Protein AF-A0A6M0Q830-F1 (afdb_monomer_lite)

Secondary structure (DSSP, 8-state):
-----HHHHHHHHHHHHHHHHHHHTTTSHHHHHHHHHHHHHHHHHHTTSS-SS----------SSSTTTTT-S--------HHHHHHHHHHTT-GGG--S--S-TTS--SHHHHHHHHHHS-HHHHHHH--HHHHHHHHHHHH---SPP---SHHHHHHHHHHHHHHHHHHHHHHTT-

pLDDT: mean 75.91, std 19.37, range [33.56, 97.5]

Organism: NCBI:txid1808955

Radius of gyration: 23.54 Å; chains: 1; bounding box: 60×35×71 Å

Sequence (178 aa):
MAKITFEQISSYLEKLRDIYISIDEGKFNKDLKELNQAISLLNSIQNGTIDPLGSTETKGKTHKEEIDKNLMISKPTMKLNKFEEAVHLLAQEKYEDLKGTKLNYREITNESDVIQLVEELTDSQVLRHTTTLDLKLLYCILTQDKKEIKAKKKEDLLQTIKQNIRAVRRGEAFTQTI

Foldseek 3Di:
DDDQDLVNVLVVLVVVLVVCVVVPCPVCVVVNVVSVVVSVVSVCVVVVVDDPDDDDDDDDDDPPPVVVPPPPPDDPPPPQPLLLVQLVCLVVVVQVPNPPWQDRCVQVNAQVSLLCVLVVDDPVVCVVRTDPSRLQVSQCRNVVDSDGDPDDDPSVSSVVSVVSSVVVVVVVVVVVVD

Structure (mmCIF, N/CA/C/O backbone):
data_AF-A0A6M0Q830-F1
#
_entry.id   AF-A0A6M0Q830-F1
#
loop_
_atom_site.group_PDB
_atom_site.id
_atom_site.type_symbol
_atom_site.label_atom_id
_atom_site.label_alt_id
_atom_site.label_comp_id
_atom_site.label_asym_id
_atom_site.label_entity_id
_atom_site.label_seq_id
_atom_site.pdbx_PDB_ins_code
_atom_site.Cartn_x
_atom_site.Cartn_y
_atom_site.Cartn_z
_atom_site.occupancy
_atom_site.B_iso_or_equiv
_atom_site.auth_seq_id
_atom_site.auth_comp_id
_atom_site.auth_asym_id
_atom_site.auth_atom_id
_atom_site.pdbx_PDB_model_num
ATOM 1 N N . MET A 1 1 ? 1.736 5.097 -50.884 1.00 42.31 1 MET A N 1
ATOM 2 C CA . MET A 1 1 ? 1.587 4.673 -49.474 1.00 42.31 1 MET A CA 1
ATOM 3 C C . MET A 1 1 ? 2.892 4.992 -48.767 1.00 42.31 1 MET A C 1
ATOM 5 O O . MET A 1 1 ? 3.933 4.614 -49.293 1.00 42.31 1 MET A O 1
ATOM 9 N N . ALA A 1 2 ? 2.867 5.759 -47.676 1.00 48.53 2 ALA A N 1
ATOM 10 C CA . ALA A 1 2 ? 4.087 6.084 -46.940 1.00 48.53 2 ALA A CA 1
ATOM 11 C C . ALA A 1 2 ? 4.688 4.788 -46.374 1.00 48.53 2 ALA A C 1
ATOM 13 O O . ALA A 1 2 ? 3.996 4.045 -45.679 1.00 48.53 2 ALA A O 1
ATOM 14 N N . LYS A 1 3 ? 5.942 4.481 -46.724 1.00 56.91 3 LYS A N 1
ATOM 15 C CA . LYS A 1 3 ? 6.659 3.346 -46.135 1.00 56.91 3 LYS A CA 1
ATOM 16 C C . LYS A 1 3 ? 7.005 3.717 -44.699 1.00 56.91 3 LYS A C 1
ATOM 18 O O . LYS A 1 3 ? 7.822 4.605 -44.485 1.00 56.91 3 LYS A O 1
ATOM 23 N N . ILE A 1 4 ? 6.359 3.049 -43.751 1.00 65.81 4 ILE A N 1
ATOM 24 C CA . ILE A 1 4 ? 6.695 3.155 -42.334 1.00 65.81 4 ILE A CA 1
ATOM 25 C C . ILE A 1 4 ? 8.057 2.481 -42.132 1.00 65.81 4 ILE A C 1
ATOM 27 O O . ILE A 1 4 ? 8.239 1.330 -42.534 1.00 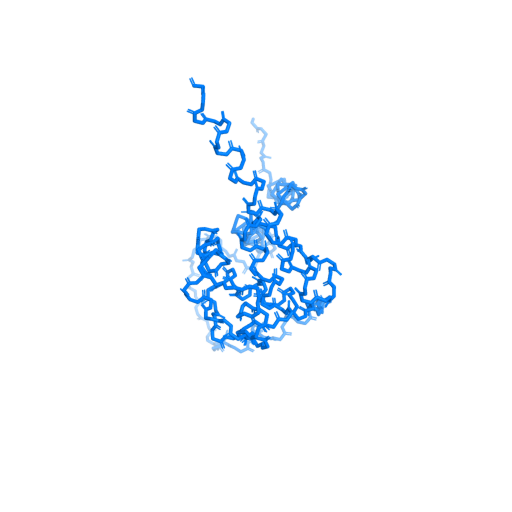65.81 4 ILE A O 1
ATOM 31 N N . THR A 1 5 ? 9.017 3.205 -41.561 1.00 75.62 5 THR A N 1
ATOM 32 C CA . THR A 1 5 ? 10.363 2.689 -41.269 1.00 75.62 5 THR A CA 1
ATOM 33 C C . THR A 1 5 ? 10.454 2.145 -39.841 1.00 75.62 5 THR A C 1
ATOM 35 O O . THR A 1 5 ? 9.664 2.514 -38.972 1.00 75.62 5 THR A O 1
ATOM 38 N N . PHE A 1 6 ? 11.438 1.279 -39.576 1.00 68.25 6 PHE A N 1
ATOM 39 C CA . PHE A 1 6 ? 11.705 0.746 -38.233 1.00 68.25 6 PHE A CA 1
ATOM 40 C C . PHE A 1 6 ? 11.936 1.856 -37.198 1.00 68.25 6 PHE A C 1
ATOM 42 O O . PHE A 1 6 ? 11.344 1.821 -36.125 1.00 68.25 6 PHE A O 1
ATOM 49 N N . GLU A 1 7 ? 12.685 2.898 -37.565 1.00 70.50 7 GLU A N 1
ATOM 50 C CA . GLU A 1 7 ? 12.915 4.075 -36.715 1.00 70.50 7 GLU A CA 1
ATOM 51 C C . GLU A 1 7 ? 11.619 4.800 -36.347 1.00 70.50 7 GLU A C 1
ATOM 53 O O . GLU A 1 7 ? 11.445 5.242 -35.211 1.00 70.50 7 GLU A O 1
ATOM 58 N N . GLN A 1 8 ? 10.682 4.901 -37.294 1.00 73.69 8 GLN A N 1
ATOM 59 C CA . GLN A 1 8 ? 9.386 5.516 -37.032 1.00 73.69 8 GLN A CA 1
ATOM 60 C C . GLN A 1 8 ? 8.582 4.676 -36.036 1.00 73.69 8 GLN A C 1
ATOM 62 O O . GLN A 1 8 ? 8.008 5.238 -35.107 1.00 73.69 8 GLN A O 1
ATOM 67 N N . ILE A 1 9 ? 8.581 3.346 -36.178 1.00 76.19 9 ILE A N 1
ATOM 68 C CA . ILE A 1 9 ? 7.882 2.432 -35.259 1.00 76.19 9 ILE A CA 1
ATOM 69 C C . ILE A 1 9 ? 8.489 2.504 -33.855 1.00 76.19 9 ILE A C 1
ATOM 71 O O . ILE A 1 9 ? 7.745 2.695 -32.894 1.00 76.19 9 ILE A O 1
ATOM 75 N N . SER A 1 10 ? 9.816 2.427 -33.727 1.00 72.12 10 SER A N 1
ATOM 76 C CA . SER A 1 10 ? 10.498 2.544 -32.432 1.00 72.12 10 SER A CA 1
ATOM 77 C C . SER A 1 10 ? 10.189 3.881 -31.755 1.00 72.12 10 SER A C 1
ATOM 79 O O . SER A 1 10 ? 9.800 3.899 -30.589 1.00 72.12 10 SER A O 1
ATOM 81 N N . SER A 1 11 ? 10.230 4.993 -32.501 1.00 74.69 11 SER A N 1
ATOM 82 C CA . SER A 1 11 ? 9.890 6.317 -31.964 1.00 74.69 11 SER A CA 1
ATOM 83 C C . SER A 1 11 ? 8.432 6.417 -31.493 1.00 74.69 11 SER A C 1
ATOM 85 O O . SER A 1 11 ? 8.144 7.070 -30.488 1.00 74.69 11 SER A O 1
ATOM 87 N N . TYR A 1 12 ? 7.488 5.770 -32.186 1.00 81.81 12 TYR A N 1
ATOM 88 C CA . TYR A 1 12 ? 6.090 5.729 -31.747 1.00 81.81 12 TYR A CA 1
ATOM 89 C C . TYR A 1 12 ? 5.901 4.903 -30.472 1.00 81.81 12 TYR A C 1
ATOM 91 O O . TYR A 1 12 ? 5.159 5.327 -29.585 1.00 81.81 12 TYR A O 1
ATOM 99 N N . LEU A 1 13 ? 6.576 3.758 -30.358 1.00 81.19 13 LEU A N 1
ATOM 100 C CA . LEU A 1 13 ? 6.506 2.910 -29.166 1.00 81.19 13 LEU A CA 1
ATOM 101 C C . LEU A 1 13 ? 7.145 3.586 -27.948 1.00 81.19 13 LEU A C 1
ATOM 103 O O . LEU A 1 13 ? 6.599 3.498 -26.851 1.00 81.19 13 LEU A O 1
ATOM 107 N N . GLU A 1 14 ? 8.242 4.321 -28.133 1.00 78.38 14 GLU A N 1
ATOM 108 C CA . GLU A 1 14 ? 8.845 5.133 -27.070 1.00 78.38 14 GLU A CA 1
ATOM 109 C C . GLU A 1 14 ? 7.889 6.223 -26.580 1.00 78.38 14 GLU A C 1
ATOM 111 O O . GLU A 1 14 ? 7.669 6.350 -25.378 1.00 78.38 14 GLU A O 1
ATOM 116 N N . LYS A 1 15 ? 7.223 6.939 -27.495 1.00 79.56 15 LYS A N 1
ATOM 117 C CA . LYS A 1 15 ? 6.202 7.932 -27.121 1.00 79.56 15 LYS A CA 1
ATOM 118 C C . LYS A 1 15 ? 5.034 7.304 -26.367 1.00 79.56 15 LYS A C 1
ATOM 120 O O . LYS A 1 15 ? 4.550 7.886 -25.401 1.00 79.56 15 LYS A O 1
ATOM 125 N N . LEU A 1 16 ? 4.575 6.125 -26.789 1.00 79.56 16 LEU A N 1
ATOM 126 C CA . LEU A 1 16 ? 3.495 5.412 -26.107 1.00 79.56 16 LEU A CA 1
ATOM 127 C C . LEU A 1 16 ? 3.909 4.981 -24.694 1.00 79.56 16 LEU A C 1
ATOM 129 O O . LEU A 1 16 ? 3.147 5.170 -23.747 1.00 79.56 16 LEU A O 1
ATOM 133 N N . ARG A 1 17 ? 5.135 4.469 -24.542 1.00 80.38 17 ARG A N 1
ATOM 134 C CA . ARG A 1 17 ? 5.726 4.137 -23.241 1.00 80.38 17 ARG A CA 1
ATOM 135 C C . ARG A 1 17 ? 5.769 5.363 -22.332 1.00 80.38 17 ARG A C 1
ATOM 137 O O . ARG A 1 17 ? 5.346 5.282 -21.184 1.00 80.38 17 ARG A O 1
ATOM 144 N N . ASP A 1 18 ? 6.232 6.495 -22.846 1.00 73.50 18 ASP A N 1
ATOM 145 C CA . ASP A 1 18 ? 6.357 7.724 -22.065 1.00 73.50 18 ASP A CA 1
ATOM 146 C C . ASP A 1 18 ? 4.980 8.263 -21.635 1.00 73.50 18 ASP A C 1
ATOM 148 O O . ASP A 1 18 ? 4.832 8.747 -20.513 1.00 73.50 18 ASP A O 1
ATOM 152 N N . ILE A 1 19 ? 3.942 8.103 -22.466 1.00 77.44 19 ILE A N 1
ATOM 153 C CA . ILE A 1 19 ? 2.550 8.407 -22.095 1.00 77.44 19 ILE A CA 1
ATOM 154 C C . ILE A 1 19 ? 2.073 7.482 -20.968 1.00 77.44 19 ILE A C 1
ATOM 156 O O . ILE A 1 19 ? 1.485 7.958 -20.000 1.00 77.44 19 ILE A O 1
ATOM 160 N N . TYR A 1 20 ? 2.341 6.178 -21.052 1.00 72.19 20 TYR A N 1
ATOM 161 C CA . TYR A 1 20 ? 1.937 5.215 -20.020 1.00 72.19 20 TYR A CA 1
ATOM 162 C C . TYR A 1 20 ? 2.629 5.478 -18.680 1.00 72.19 20 TYR A C 1
ATOM 164 O O . TYR A 1 20 ? 1.971 5.447 -17.641 1.00 72.19 20 TYR A O 1
ATOM 172 N N . ILE A 1 21 ? 3.918 5.827 -18.710 1.00 71.75 21 ILE A N 1
ATOM 173 C CA . ILE A 1 21 ? 4.667 6.278 -17.529 1.00 71.75 21 ILE A CA 1
ATOM 174 C C . ILE A 1 21 ? 4.060 7.571 -16.966 1.00 71.75 21 ILE A C 1
ATOM 176 O O . ILE A 1 21 ? 3.877 7.689 -15.757 1.00 71.75 21 ILE A O 1
ATOM 180 N N . SER A 1 22 ? 3.715 8.527 -17.836 1.00 65.50 22 SER A N 1
ATOM 181 C CA . SER A 1 22 ? 3.180 9.838 -17.435 1.00 65.50 22 SER A CA 1
ATOM 182 C C . SER A 1 22 ? 1.780 9.768 -16.824 1.00 65.50 22 SER A C 1
ATOM 184 O O . SER A 1 22 ? 1.413 10.647 -16.047 1.00 65.50 22 SER A O 1
ATOM 186 N N . ILE A 1 23 ? 0.986 8.758 -17.193 1.00 74.06 23 ILE A N 1
ATOM 187 C CA . ILE A 1 23 ? -0.356 8.549 -16.645 1.00 74.06 23 ILE A CA 1
ATOM 188 C C . ILE A 1 23 ? -0.262 7.819 -15.304 1.00 74.06 23 ILE A C 1
ATOM 190 O O . ILE A 1 23 ? -0.688 8.368 -14.291 1.00 74.06 23 ILE A O 1
ATOM 194 N N . ASP A 1 24 ? 0.262 6.591 -15.302 1.00 65.75 24 ASP A N 1
ATOM 195 C CA . ASP A 1 24 ? 0.457 5.778 -14.098 1.00 65.75 24 ASP A CA 1
ATOM 196 C C . ASP A 1 24 ? 1.304 4.539 -14.435 1.00 65.75 24 ASP A C 1
ATOM 198 O O . ASP A 1 24 ? 0.796 3.491 -14.851 1.00 65.75 24 ASP A O 1
ATOM 202 N N . GLU A 1 25 ? 2.613 4.649 -14.215 1.00 67.88 25 GLU A N 1
ATOM 203 C CA . GLU A 1 25 ? 3.575 3.560 -14.415 1.00 67.88 25 GLU A CA 1
ATOM 204 C C . GLU A 1 25 ? 3.186 2.271 -13.662 1.00 67.88 25 GLU A C 1
ATOM 206 O O . GLU A 1 25 ? 3.432 1.158 -14.129 1.00 67.88 25 GLU A O 1
ATOM 211 N N . GLY A 1 26 ? 2.523 2.402 -12.509 1.00 61.28 26 GLY A N 1
ATOM 212 C CA . GLY A 1 26 ? 2.120 1.283 -11.670 1.00 61.28 26 GLY A CA 1
ATOM 213 C C . GLY A 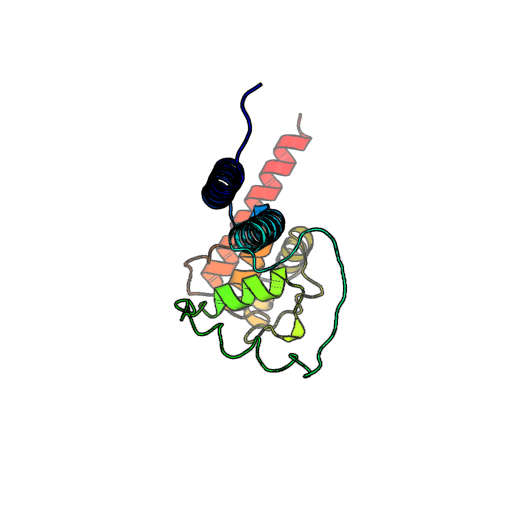1 26 ? 0.935 0.498 -12.225 1.00 61.28 26 GLY A C 1
ATOM 214 O O . GLY A 1 26 ? 0.894 -0.720 -12.031 1.00 61.28 26 GLY A O 1
ATOM 215 N N . LYS A 1 27 ? 0.000 1.175 -12.898 1.00 69.00 27 LYS A N 1
ATOM 216 C CA . LYS A 1 27 ? -1.171 0.569 -13.547 1.00 69.00 27 LYS A CA 1
ATOM 217 C C . LYS A 1 27 ? -0.803 -0.130 -14.854 1.00 69.00 27 LYS A C 1
ATOM 219 O O . LYS A 1 27 ? -1.331 -1.199 -15.144 1.00 69.00 27 LYS A O 1
ATOM 224 N N . PHE A 1 28 ? 0.135 0.443 -15.606 1.00 76.81 28 PHE A N 1
ATOM 225 C CA . PHE A 1 28 ? 0.550 -0.057 -16.919 1.00 76.81 28 PHE A CA 1
ATOM 226 C C . PHE A 1 28 ? 1.857 -0.860 -16.885 1.00 76.81 28 PHE A C 1
ATOM 228 O O . PHE A 1 28 ? 2.442 -1.114 -17.928 1.00 76.81 28 PHE A O 1
ATOM 235 N N . ASN A 1 29 ? 2.334 -1.295 -15.714 1.00 70.50 29 ASN A N 1
ATOM 236 C CA . ASN A 1 29 ? 3.635 -1.966 -15.567 1.00 70.50 29 ASN A CA 1
ATOM 237 C C . ASN A 1 29 ? 3.789 -3.205 -16.477 1.00 70.50 29 ASN A C 1
ATOM 239 O O . ASN A 1 29 ? 4.853 -3.442 -17.051 1.00 70.50 29 ASN A O 1
ATOM 243 N N . LYS A 1 30 ? 2.711 -3.981 -16.661 1.00 76.00 30 LYS A N 1
ATOM 244 C CA . LYS A 1 30 ? 2.710 -5.117 -17.593 1.00 76.00 30 LYS A CA 1
ATOM 245 C C . LYS A 1 30 ? 2.896 -4.647 -19.041 1.00 76.00 30 LYS A C 1
ATOM 247 O O . LYS A 1 30 ? 3.816 -5.114 -19.710 1.00 76.00 30 LYS A O 1
ATOM 252 N N . ASP A 1 31 ? 2.106 -3.668 -19.469 1.00 73.56 31 ASP A N 1
ATOM 253 C CA . ASP A 1 31 ? 2.159 -3.108 -20.823 1.00 73.56 31 ASP A CA 1
ATOM 254 C C . ASP A 1 31 ? 3.497 -2.407 -21.094 1.00 73.56 31 ASP A C 1
ATOM 256 O O . ASP A 1 31 ? 4.056 -2.521 -22.179 1.00 73.56 31 ASP A O 1
ATOM 260 N N . LEU A 1 32 ? 4.075 -1.742 -20.090 1.00 78.19 32 LEU A N 1
ATOM 261 C CA . LEU A 1 32 ? 5.397 -1.119 -20.149 1.00 78.19 32 LEU A CA 1
ATOM 262 C C . LEU A 1 32 ? 6.517 -2.151 -20.287 1.00 78.19 32 LEU A C 1
ATOM 264 O O . LEU A 1 32 ? 7.487 -1.921 -21.011 1.00 78.19 32 LEU A O 1
ATOM 268 N N . LYS A 1 33 ? 6.403 -3.301 -19.616 1.00 77.88 33 LYS A N 1
ATOM 269 C CA . LYS A 1 33 ? 7.361 -4.403 -19.758 1.00 77.88 33 LYS A CA 1
ATOM 270 C C . LYS A 1 33 ? 7.312 -4.996 -21.165 1.00 77.88 33 LYS A C 1
ATOM 272 O O . LYS A 1 33 ? 8.367 -5.215 -21.757 1.00 77.88 33 LYS A O 1
ATOM 277 N N . GLU A 1 34 ? 6.115 -5.205 -21.702 1.00 80.25 34 GLU A N 1
ATOM 278 C CA . GLU A 1 34 ? 5.909 -5.692 -23.070 1.00 80.25 34 GLU A CA 1
ATOM 279 C C . GLU A 1 34 ? 6.385 -4.662 -24.114 1.00 80.25 34 GLU A C 1
ATOM 281 O O . GLU A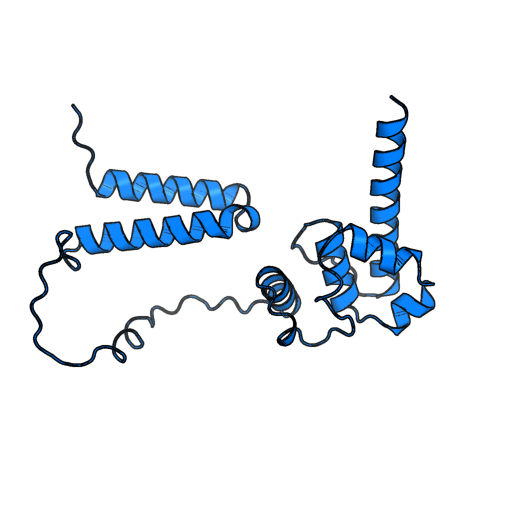 1 34 ? 7.113 -5.020 -25.040 1.00 80.25 34 GLU A O 1
ATOM 286 N N . LEU A 1 35 ? 6.105 -3.369 -23.912 1.00 80.19 35 LEU A N 1
ATOM 287 C CA . LEU A 1 35 ? 6.614 -2.262 -24.735 1.00 80.19 35 LEU A CA 1
ATOM 288 C C . LEU A 1 35 ? 8.143 -2.210 -24.757 1.00 80.19 35 LEU A C 1
ATOM 290 O O . LEU A 1 35 ? 8.745 -2.098 -25.822 1.00 80.19 35 LEU A O 1
ATOM 294 N N . ASN A 1 36 ? 8.790 -2.334 -23.597 1.00 78.31 36 ASN A N 1
ATOM 295 C CA . ASN A 1 36 ? 10.250 -2.336 -23.512 1.00 78.31 36 ASN A CA 1
ATOM 296 C C . ASN A 1 36 ? 10.871 -3.557 -24.208 1.00 78.31 36 ASN A C 1
ATOM 298 O O . ASN A 1 36 ? 11.921 -3.433 -24.841 1.00 78.31 36 ASN A O 1
ATOM 302 N N . GLN A 1 37 ? 10.224 -4.724 -24.134 1.00 77.94 37 GLN A N 1
ATOM 303 C CA . GLN A 1 37 ? 10.642 -5.914 -24.881 1.00 77.94 37 GLN A CA 1
ATOM 304 C C . GLN A 1 37 ? 10.490 -5.712 -26.392 1.00 77.94 37 GLN A C 1
ATOM 306 O O . GLN A 1 37 ? 11.421 -6.017 -27.136 1.00 77.94 37 GLN A O 1
ATOM 311 N N . ALA A 1 38 ? 9.366 -5.149 -26.842 1.00 75.12 38 ALA A N 1
ATOM 312 C CA . ALA A 1 38 ? 9.117 -4.863 -28.251 1.00 75.12 38 ALA A CA 1
ATOM 313 C C . ALA A 1 38 ? 10.128 -3.854 -28.822 1.00 75.12 38 ALA A C 1
ATOM 315 O O . ALA A 1 38 ? 10.703 -4.105 -29.880 1.00 75.12 38 ALA A O 1
ATOM 316 N N . ILE A 1 39 ? 10.407 -2.763 -28.098 1.00 77.38 39 ILE A N 1
ATOM 317 C CA . ILE A 1 39 ? 11.415 -1.758 -28.476 1.00 77.38 39 ILE A CA 1
ATOM 318 C C . ILE A 1 39 ? 12.809 -2.395 -28.543 1.00 77.38 39 ILE A C 1
ATOM 320 O O . ILE A 1 39 ? 13.540 -2.183 -29.509 1.00 77.38 39 ILE A O 1
ATOM 324 N N . SER A 1 40 ? 13.174 -3.221 -27.555 1.00 74.19 40 SER A N 1
ATOM 325 C CA . SER A 1 40 ? 14.462 -3.923 -27.559 1.00 74.19 40 SER A CA 1
ATOM 326 C C . SER A 1 40 ? 14.601 -4.858 -28.759 1.00 74.19 40 SER A C 1
ATOM 328 O O . SER A 1 40 ? 15.648 -4.872 -29.396 1.00 74.19 40 SER A O 1
ATOM 330 N N . LEU A 1 41 ? 13.558 -5.627 -29.077 1.00 75.88 41 LEU A N 1
ATOM 331 C CA . LEU A 1 41 ? 13.567 -6.579 -30.185 1.00 75.88 41 LEU A CA 1
ATOM 332 C C . LEU A 1 41 ? 13.653 -5.861 -31.541 1.00 75.88 41 LEU A C 1
ATOM 334 O O . LEU A 1 41 ? 14.456 -6.244 -32.387 1.00 75.88 41 LEU A O 1
ATOM 338 N N . LEU A 1 42 ? 12.892 -4.776 -31.716 1.00 74.44 42 LEU A N 1
ATOM 339 C CA . LEU A 1 42 ? 12.950 -3.910 -32.898 1.00 74.44 42 LEU A CA 1
ATOM 340 C C . LEU A 1 42 ? 14.342 -3.307 -33.101 1.00 74.44 42 LEU A C 1
ATOM 342 O O . LEU A 1 42 ? 14.876 -3.363 -34.208 1.00 74.44 42 LEU A O 1
ATOM 346 N N . ASN A 1 43 ? 14.960 -2.802 -32.034 1.00 69.06 43 ASN A N 1
ATOM 347 C CA . ASN A 1 43 ? 16.302 -2.229 -32.098 1.00 69.06 43 ASN A CA 1
ATOM 348 C C . ASN A 1 43 ? 17.367 -3.299 -32.396 1.00 69.06 43 ASN A C 1
ATOM 350 O O . ASN A 1 43 ? 18.308 -3.041 -33.142 1.00 69.06 43 ASN A O 1
ATOM 354 N N . SER A 1 44 ? 17.218 -4.518 -31.873 1.00 68.19 44 SER A N 1
ATOM 355 C CA . SER A 1 44 ? 18.122 -5.634 -32.180 1.00 68.19 44 SER A CA 1
ATOM 356 C C . SER A 1 44 ? 18.003 -6.128 -33.629 1.00 68.19 44 SER A C 1
ATOM 358 O O . SER A 1 44 ? 19.022 -6.482 -34.229 1.00 68.19 44 SER A O 1
ATOM 360 N N . ILE A 1 45 ? 16.794 -6.107 -34.203 1.00 69.19 45 ILE A N 1
ATOM 361 C CA . ILE A 1 45 ? 16.546 -6.390 -35.627 1.00 69.19 45 ILE A CA 1
ATOM 362 C C . ILE A 1 45 ? 17.139 -5.275 -36.501 1.00 69.19 45 ILE A C 1
ATOM 364 O O . ILE A 1 45 ? 17.842 -5.560 -37.467 1.00 69.19 45 ILE A O 1
ATOM 368 N N . GLN A 1 46 ? 16.927 -4.006 -36.137 1.00 67.62 46 GLN A N 1
ATOM 369 C CA . GLN A 1 46 ? 17.484 -2.856 -36.858 1.00 67.62 46 GLN A CA 1
ATOM 370 C C . GLN A 1 46 ? 19.021 -2.847 -36.843 1.00 67.62 46 GLN A C 1
ATOM 372 O O . GLN A 1 46 ? 19.644 -2.511 -37.848 1.00 67.62 46 GLN A O 1
ATOM 377 N N . ASN A 1 47 ? 19.631 -3.269 -35.733 1.00 63.66 47 ASN A N 1
ATOM 378 C CA . ASN A 1 47 ? 21.084 -3.362 -35.579 1.00 63.66 47 ASN A CA 1
ATOM 379 C C . ASN A 1 47 ? 21.683 -4.668 -36.145 1.00 63.66 47 ASN A C 1
ATOM 381 O O . ASN A 1 47 ? 22.872 -4.917 -35.959 1.00 63.66 47 ASN A O 1
ATOM 385 N N . GLY A 1 48 ? 20.884 -5.513 -36.813 1.00 56.06 48 GLY A N 1
ATOM 386 C CA . GLY A 1 48 ? 21.356 -6.725 -37.497 1.00 56.06 48 GLY A CA 1
ATOM 387 C C . GLY A 1 48 ? 21.838 -7.849 -36.573 1.00 56.06 48 GLY A C 1
ATOM 388 O O . GLY A 1 48 ? 22.573 -8.729 -37.008 1.00 56.06 48 GLY A O 1
ATOM 389 N N . THR A 1 49 ? 21.451 -7.824 -35.294 1.00 52.19 49 THR A N 1
ATOM 390 C CA . THR A 1 49 ? 21.857 -8.836 -34.292 1.00 52.19 49 THR A CA 1
ATOM 391 C C . THR A 1 49 ? 20.896 -10.018 -34.188 1.00 52.19 49 THR A C 1
ATOM 393 O O . THR A 1 49 ? 21.220 -11.020 -33.555 1.00 52.19 49 THR A O 1
ATOM 396 N N . ILE A 1 50 ? 19.723 -9.919 -34.814 1.00 50.72 50 ILE A N 1
ATOM 397 C CA . ILE A 1 50 ? 18.728 -10.989 -34.880 1.00 50.72 50 ILE A CA 1
ATOM 398 C C . ILE A 1 50 ? 18.161 -10.993 -36.298 1.00 50.72 50 ILE A C 1
ATOM 400 O O . ILE A 1 50 ? 17.602 -9.989 -36.739 1.00 50.72 50 ILE A O 1
ATOM 404 N N . ASP A 1 51 ? 18.310 -12.115 -36.999 1.00 46.19 51 ASP A N 1
ATOM 405 C CA . ASP A 1 51 ? 17.660 -12.338 -38.289 1.00 46.19 51 ASP A CA 1
ATOM 406 C C . ASP A 1 51 ? 16.181 -12.697 -38.034 1.00 46.19 51 ASP A C 1
ATOM 408 O O . ASP A 1 51 ? 15.902 -13.594 -37.231 1.00 46.19 51 ASP A O 1
ATOM 412 N N . PRO A 1 52 ? 15.201 -12.010 -38.649 1.00 43.88 52 PRO A N 1
ATOM 413 C CA . PRO A 1 52 ? 13.788 -12.169 -38.302 1.00 43.88 52 PRO A CA 1
ATOM 414 C C . PRO A 1 52 ? 13.155 -13.466 -38.838 1.00 43.88 52 PRO A C 1
ATOM 416 O O . PRO A 1 52 ? 12.003 -13.759 -38.519 1.00 43.88 52 PRO A O 1
ATOM 419 N N . LEU A 1 53 ? 13.886 -14.262 -39.625 1.00 43.22 53 LEU A N 1
ATOM 420 C CA . LEU A 1 53 ? 13.480 -15.596 -40.067 1.00 43.22 53 LEU A CA 1
ATOM 421 C C . LEU A 1 53 ? 14.452 -16.627 -39.484 1.00 43.22 53 LEU A C 1
ATOM 423 O O . LEU A 1 53 ? 15.618 -16.663 -39.855 1.00 43.22 53 LEU A O 1
ATOM 427 N N . GLY A 1 54 ? 13.969 -17.462 -38.563 1.00 41.84 54 GLY A N 1
ATOM 428 C CA . GLY A 1 54 ? 14.780 -18.428 -37.825 1.00 41.84 54 GLY A CA 1
ATOM 429 C C . GLY A 1 54 ? 15.450 -19.501 -38.688 1.00 41.84 54 GLY A C 1
ATOM 430 O O . GLY A 1 54 ? 14.941 -20.612 -38.803 1.00 41.84 54 GLY A O 1
ATOM 431 N N . SER A 1 55 ? 16.639 -19.210 -39.206 1.00 35.88 55 SER A N 1
ATOM 432 C CA . SER A 1 55 ? 17.600 -20.212 -39.664 1.00 35.88 55 SER A CA 1
ATOM 433 C C . SER A 1 55 ? 18.643 -20.450 -38.576 1.00 35.88 55 SER A C 1
ATOM 435 O O . SER A 1 55 ? 19.569 -19.672 -38.363 1.00 35.88 55 SER A O 1
ATOM 437 N N . THR A 1 56 ? 18.453 -21.555 -37.863 1.00 46.66 56 THR A N 1
ATOM 438 C CA . THR A 1 56 ? 19.459 -22.199 -37.026 1.00 46.66 56 THR A CA 1
ATOM 439 C C . THR A 1 56 ? 20.664 -22.603 -37.871 1.00 46.66 56 THR A C 1
ATOM 441 O O . THR A 1 56 ? 20.546 -23.541 -38.651 1.00 46.66 56 THR A O 1
ATOM 444 N N . GLU A 1 57 ? 21.830 -22.003 -37.643 1.00 35.38 57 GLU A N 1
ATOM 445 C CA . GLU A 1 57 ? 23.102 -22.702 -37.839 1.00 35.38 57 GLU A CA 1
ATOM 446 C C . GLU A 1 57 ? 24.032 -22.455 -36.650 1.00 35.38 57 GLU A C 1
ATOM 448 O O . GLU A 1 57 ? 24.585 -21.385 -36.405 1.00 35.38 57 GLU A O 1
ATOM 453 N N . THR A 1 58 ? 24.139 -23.517 -35.867 1.00 40.69 58 THR A N 1
ATOM 454 C CA . THR A 1 58 ? 25.029 -23.739 -34.744 1.00 40.69 58 THR A CA 1
ATOM 455 C C . THR A 1 58 ? 26.490 -23.752 -35.189 1.00 40.69 58 THR A C 1
ATOM 457 O O . THR A 1 58 ? 26.905 -24.608 -35.966 1.00 40.69 58 THR A O 1
ATOM 460 N N . LYS A 1 59 ? 27.330 -22.933 -34.547 1.00 34.84 59 LYS A N 1
ATOM 461 C CA . LYS A 1 59 ? 28.667 -23.388 -34.137 1.00 34.84 59 LYS A CA 1
ATOM 462 C C . LYS A 1 59 ? 28.857 -23.103 -32.658 1.00 34.84 59 LYS A C 1
ATOM 464 O O . LYS A 1 59 ? 28.742 -21.977 -32.192 1.00 34.84 59 LYS A O 1
ATOM 469 N N . GLY A 1 60 ? 29.027 -24.198 -31.926 1.00 37.53 60 GLY A N 1
ATOM 470 C CA . GLY A 1 60 ? 28.860 -24.263 -30.489 1.00 37.53 60 GLY A CA 1
ATOM 471 C C . GLY A 1 60 ? 29.885 -23.456 -29.710 1.00 37.53 60 GLY A C 1
ATOM 472 O O . GLY A 1 60 ? 31.086 -23.548 -29.946 1.00 37.53 60 GLY A O 1
ATOM 473 N N . LYS A 1 61 ? 29.368 -22.751 -28.713 1.00 37.44 61 LYS A N 1
ATOM 474 C CA . LYS A 1 61 ? 29.773 -22.814 -27.309 1.00 37.44 61 LYS A CA 1
ATOM 475 C C . LYS A 1 61 ? 28.571 -22.320 -26.505 1.00 37.44 61 LYS A C 1
ATOM 477 O O . LYS A 1 61 ? 27.839 -21.435 -26.927 1.00 37.44 61 LYS A O 1
ATOM 482 N N . THR A 1 62 ? 28.282 -22.993 -25.407 1.00 42.12 62 THR A N 1
ATOM 483 C CA . THR A 1 62 ? 27.159 -22.738 -24.502 1.00 42.12 62 THR A CA 1
ATOM 484 C C . THR A 1 62 ? 27.200 -21.307 -23.945 1.00 42.12 62 THR A C 1
ATOM 486 O O . THR A 1 62 ? 27.836 -21.066 -22.928 1.00 42.12 62 THR A O 1
ATOM 489 N N . HIS A 1 63 ? 26.495 -20.352 -24.564 1.00 42.34 63 HIS A N 1
ATOM 490 C CA . HIS A 1 63 ? 26.349 -18.977 -24.050 1.00 42.34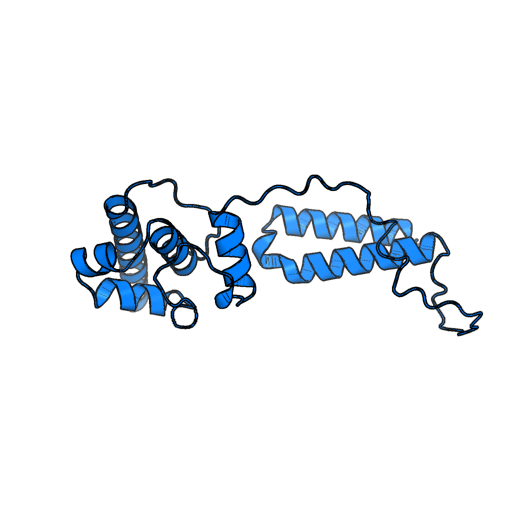 63 HIS A CA 1
ATOM 491 C C . HIS A 1 63 ? 25.215 -18.874 -23.017 1.00 42.34 63 HIS A C 1
ATOM 493 O O . HIS A 1 63 ? 24.295 -18.073 -23.149 1.00 42.34 63 HIS A O 1
ATOM 499 N N . LYS A 1 64 ? 25.289 -19.692 -21.960 1.00 39.78 64 LYS A N 1
ATOM 500 C CA . LYS A 1 64 ? 24.532 -19.456 -20.718 1.00 39.78 64 LYS A CA 1
ATOM 501 C C . LYS A 1 64 ? 25.320 -18.588 -19.720 1.00 39.78 64 LYS A C 1
ATOM 503 O O . LYS A 1 64 ? 24.798 -18.287 -18.661 1.00 39.78 64 LYS A O 1
ATOM 508 N N . GLU A 1 65 ? 26.541 -18.167 -20.076 1.00 39.50 65 GLU A N 1
ATOM 509 C CA . GLU A 1 65 ? 27.461 -17.421 -19.195 1.00 39.50 65 GLU A CA 1
ATOM 510 C C . GLU A 1 65 ? 27.940 -16.061 -19.746 1.00 39.50 65 GLU A C 1
ATOM 512 O O . GLU A 1 65 ? 28.597 -15.314 -19.026 1.00 39.50 65 GLU A O 1
ATOM 517 N N . GLU A 1 66 ? 27.613 -15.676 -20.987 1.00 36.34 66 GLU A N 1
ATOM 518 C CA . GLU A 1 66 ? 28.065 -14.379 -21.545 1.00 36.34 66 GLU A CA 1
ATOM 519 C C . GLU A 1 66 ? 27.005 -13.274 -21.567 1.00 36.34 66 GLU A C 1
ATOM 521 O O . GLU A 1 66 ? 27.346 -12.103 -21.735 1.00 36.34 66 GLU A O 1
ATOM 526 N N . ILE A 1 67 ? 25.737 -13.602 -21.305 1.00 42.00 67 ILE A N 1
ATOM 527 C CA . ILE A 1 67 ? 24.694 -12.580 -21.118 1.00 42.00 67 ILE A CA 1
ATOM 528 C C . ILE A 1 67 ? 24.922 -11.817 -19.795 1.00 42.00 67 ILE A C 1
ATOM 530 O O . ILE A 1 67 ? 24.550 -10.651 -19.679 1.00 42.00 67 ILE A O 1
ATOM 534 N N . ASP A 1 68 ? 25.647 -12.413 -18.841 1.00 40.75 68 ASP A N 1
ATOM 535 C CA . ASP A 1 68 ? 25.910 -11.815 -17.528 1.00 40.75 68 ASP A CA 1
ATOM 536 C C . ASP A 1 68 ? 27.035 -10.765 -17.512 1.00 40.75 68 ASP A C 1
ATOM 538 O O . ASP A 1 68 ? 27.169 -10.040 -16.527 1.00 40.75 68 ASP A O 1
ATOM 542 N N . LYS A 1 69 ? 27.835 -10.615 -18.582 1.00 40.62 69 LYS A N 1
ATOM 543 C CA . LYS A 1 69 ? 28.971 -9.664 -18.579 1.00 40.62 69 LYS A CA 1
ATOM 544 C C . LYS A 1 69 ? 28.751 -8.363 -19.350 1.00 40.62 69 LYS A C 1
ATOM 546 O O . LYS A 1 69 ? 29.379 -7.369 -18.999 1.00 40.62 69 LYS A O 1
ATOM 551 N N . ASN A 1 70 ? 27.829 -8.307 -20.315 1.00 33.56 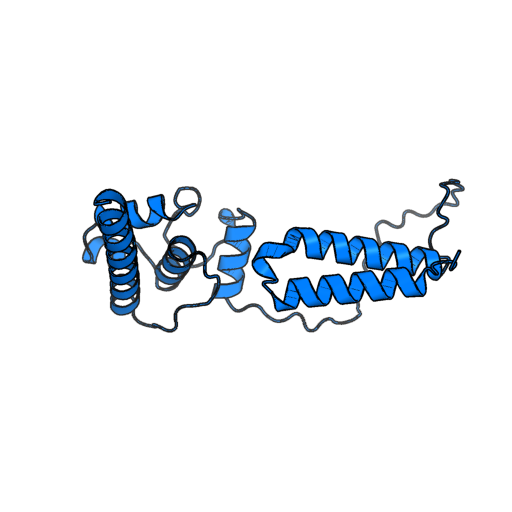70 ASN A N 1
ATOM 552 C CA . ASN A 1 70 ? 27.559 -7.073 -21.078 1.00 33.56 70 ASN A CA 1
ATOM 553 C C . ASN A 1 70 ? 26.388 -6.226 -20.542 1.00 33.56 70 ASN A C 1
ATOM 555 O O . ASN A 1 70 ? 26.056 -5.194 -21.118 1.00 33.56 70 ASN A O 1
ATOM 559 N N . LEU A 1 71 ? 25.805 -6.609 -19.401 1.00 35.34 71 LEU A N 1
ATOM 560 C CA . LEU A 1 71 ? 24.796 -5.831 -18.669 1.00 35.34 71 LEU A CA 1
ATOM 561 C C . LEU A 1 71 ? 25.385 -4.905 -17.587 1.00 35.34 71 LEU A C 1
ATOM 563 O O . LEU A 1 71 ? 24.633 -4.319 -16.811 1.00 35.34 71 LEU A O 1
ATOM 567 N N . MET A 1 72 ? 26.705 -4.683 -17.559 1.00 37.44 72 MET A N 1
ATOM 568 C CA . MET A 1 72 ? 27.303 -3.573 -16.800 1.00 37.44 72 MET A CA 1
ATOM 569 C C . MET A 1 72 ? 27.241 -2.254 -17.588 1.00 37.44 72 MET A C 1
ATOM 571 O O . MET A 1 72 ? 28.229 -1.541 -17.722 1.00 37.44 72 MET A O 1
ATOM 575 N N . ILE A 1 73 ? 26.049 -1.877 -18.058 1.00 39.34 73 ILE A N 1
ATOM 576 C CA . ILE A 1 73 ? 25.678 -0.463 -18.008 1.00 39.34 73 ILE A CA 1
ATOM 577 C C . ILE A 1 73 ? 24.991 -0.325 -16.665 1.00 39.34 73 ILE A C 1
ATOM 579 O O . ILE A 1 73 ? 23.842 -0.729 -16.487 1.00 39.34 73 ILE A O 1
ATOM 583 N N . SER A 1 74 ? 25.753 0.177 -15.701 1.00 34.75 74 SER A N 1
ATOM 584 C CA . SER A 1 74 ? 25.282 0.627 -14.403 1.00 34.75 74 SER A CA 1
ATOM 585 C C . SER A 1 74 ? 24.081 1.558 -14.585 1.00 34.75 74 SER A C 1
ATOM 587 O O . SER A 1 74 ? 24.227 2.777 -14.665 1.00 34.75 74 SER A O 1
ATOM 589 N N . LYS A 1 75 ? 22.873 0.980 -14.622 1.00 40.16 75 LYS A N 1
ATOM 590 C CA . LYS A 1 75 ? 21.683 1.659 -14.121 1.00 40.16 75 LYS A CA 1
ATOM 591 C C . LYS A 1 75 ? 22.066 2.140 -12.721 1.00 40.16 75 LYS A C 1
ATOM 593 O O . LYS A 1 75 ? 22.659 1.347 -11.980 1.00 40.16 75 LYS A O 1
ATOM 598 N N . PRO A 1 76 ? 21.754 3.377 -12.308 1.00 34.88 76 PRO A N 1
ATOM 599 C CA . PRO A 1 76 ? 21.662 3.620 -10.884 1.00 34.88 76 PRO A CA 1
ATOM 600 C C . PRO A 1 76 ? 20.639 2.597 -10.387 1.00 34.88 76 PRO A C 1
ATOM 602 O O . PRO A 1 76 ? 19.458 2.685 -10.717 1.00 34.88 76 PRO A O 1
ATOM 605 N N . THR A 1 77 ? 21.093 1.551 -9.694 1.00 43.19 77 THR A N 1
ATOM 606 C CA . THR A 1 77 ? 20.216 0.725 -8.872 1.00 43.19 77 THR A CA 1
ATOM 607 C C . THR A 1 77 ? 19.663 1.699 -7.858 1.00 43.19 77 THR A C 1
ATOM 609 O O . THR A 1 77 ? 20.329 2.017 -6.870 1.00 43.19 77 THR A O 1
ATOM 612 N N . MET A 1 78 ? 18.515 2.286 -8.185 1.00 51.25 78 MET A N 1
ATOM 613 C CA . MET A 1 78 ? 17.768 3.124 -7.279 1.00 51.25 78 MET A CA 1
ATOM 614 C C . MET A 1 78 ? 17.515 2.211 -6.090 1.00 51.25 78 MET A C 1
ATOM 616 O O . MET A 1 78 ? 16.820 1.204 -6.216 1.00 51.25 78 MET A O 1
ATOM 620 N N . LYS A 1 79 ? 18.240 2.450 -4.993 1.00 54.47 79 LYS A N 1
ATOM 621 C CA . LYS A 1 79 ? 18.046 1.694 -3.764 1.00 54.47 79 LYS A CA 1
ATOM 622 C C . LYS A 1 79 ? 16.632 2.024 -3.329 1.00 54.47 79 LYS A C 1
ATOM 624 O O . LYS A 1 79 ? 16.409 3.113 -2.800 1.00 54.47 79 LYS A O 1
ATOM 629 N N . LEU A 1 80 ? 15.705 1.122 -3.634 1.00 65.62 80 LEU A N 1
ATOM 630 C CA . LEU A 1 80 ? 14.347 1.206 -3.137 1.00 65.62 80 LEU A CA 1
ATOM 631 C C . LEU A 1 80 ? 14.446 1.294 -1.622 1.00 65.62 80 LEU A C 1
ATOM 633 O O . LEU A 1 80 ? 15.266 0.623 -0.986 1.00 65.62 80 LEU A O 1
ATOM 637 N N . ASN A 1 81 ? 13.672 2.196 -1.042 1.00 81.81 81 ASN A N 1
ATOM 638 C CA . ASN A 1 81 ? 13.606 2.231 0.403 1.00 81.81 81 ASN A CA 1
ATOM 639 C C . ASN A 1 81 ? 12.844 0.988 0.901 1.00 81.81 81 ASN A C 1
ATOM 641 O O . ASN A 1 81 ? 12.114 0.332 0.159 1.00 81.81 81 ASN A O 1
ATOM 645 N N . LYS A 1 82 ? 12.983 0.671 2.189 1.00 86.50 82 LYS A N 1
ATOM 646 C CA . LYS A 1 82 ? 12.381 -0.533 2.782 1.00 86.50 82 LYS A CA 1
ATOM 647 C C . LYS A 1 82 ? 10.862 -0.641 2.557 1.00 86.50 82 LYS A C 1
ATOM 649 O O . LYS A 1 82 ? 10.327 -1.744 2.495 1.00 86.50 82 LYS A O 1
ATOM 654 N N . PHE A 1 83 ? 10.159 0.488 2.493 1.00 87.75 83 PHE A N 1
ATOM 655 C CA . PHE A 1 83 ? 8.723 0.502 2.242 1.00 87.75 83 PHE A CA 1
ATOM 656 C C . PHE A 1 83 ? 8.416 0.202 0.768 1.00 87.75 83 PHE A C 1
ATOM 658 O O . PHE A 1 83 ? 7.588 -0.660 0.491 1.00 87.75 83 PHE A O 1
ATOM 665 N N . GLU A 1 84 ? 9.119 0.842 -0.165 1.00 82.50 84 GLU A N 1
ATOM 666 C CA . GLU A 1 84 ? 8.979 0.598 -1.606 1.00 82.50 84 GLU A CA 1
ATOM 667 C C . GLU A 1 84 ? 9.298 -0.858 -1.968 1.00 82.50 84 GLU A C 1
ATOM 669 O O . GLU A 1 84 ? 8.573 -1.474 -2.749 1.00 82.50 84 GLU A O 1
ATOM 674 N N . GLU A 1 85 ? 10.331 -1.437 -1.350 1.00 83.06 85 GLU A N 1
ATOM 675 C CA . GLU A 1 85 ? 10.647 -2.863 -1.470 1.00 83.06 85 GLU A CA 1
ATOM 676 C C . GLU A 1 85 ? 9.463 -3.733 -1.028 1.00 83.06 85 GLU A C 1
ATOM 678 O O . GLU A 1 85 ? 9.069 -4.653 -1.742 1.00 83.06 85 GLU A O 1
ATOM 683 N N . ALA A 1 86 ? 8.852 -3.423 0.118 1.00 86.06 86 ALA A N 1
ATOM 684 C CA . ALA A 1 86 ? 7.721 -4.182 0.640 1.00 86.06 86 ALA A CA 1
ATOM 685 C C . ALA A 1 86 ? 6.466 -4.060 -0.244 1.00 86.06 86 ALA A C 1
ATOM 687 O O . ALA A 1 86 ? 5.814 -5.064 -0.522 1.00 86.06 86 ALA A O 1
ATOM 688 N N . VAL A 1 87 ? 6.153 -2.863 -0.749 1.00 84.81 87 VAL A N 1
ATOM 689 C CA . VAL A 1 87 ? 5.048 -2.655 -1.703 1.00 84.81 87 VAL A CA 1
ATOM 690 C C . VAL A 1 87 ? 5.285 -3.441 -2.994 1.00 84.81 87 VAL A C 1
ATOM 692 O O . VAL A 1 87 ? 4.367 -4.063 -3.527 1.00 84.81 87 VAL A O 1
ATOM 695 N N . HIS A 1 88 ? 6.523 -3.461 -3.487 1.00 78.12 88 HIS A N 1
ATOM 696 C CA . HIS A 1 88 ? 6.883 -4.234 -4.669 1.00 78.12 88 HIS A CA 1
ATOM 697 C C . HIS A 1 88 ? 6.748 -5.748 -4.436 1.00 78.12 88 HIS A C 1
ATOM 699 O O . HIS A 1 88 ? 6.242 -6.455 -5.305 1.00 78.12 88 HIS A O 1
ATOM 705 N N . LEU A 1 89 ? 7.140 -6.253 -3.262 1.00 81.75 89 LEU A N 1
ATOM 706 C CA . LEU A 1 89 ? 6.955 -7.661 -2.894 1.00 81.75 89 LEU A CA 1
ATOM 707 C C . LEU A 1 89 ? 5.474 -8.049 -2.784 1.00 81.75 89 LEU A C 1
ATOM 709 O O . LEU A 1 89 ? 5.110 -9.122 -3.262 1.00 81.75 89 LEU A O 1
ATOM 713 N N . LEU A 1 90 ? 4.619 -7.170 -2.241 1.00 80.75 90 LEU A N 1
ATOM 714 C CA . LEU A 1 90 ? 3.163 -7.376 -2.222 1.00 80.75 90 LEU A CA 1
ATOM 715 C C . LEU A 1 90 ? 2.590 -7.494 -3.634 1.00 80.75 90 LEU A C 1
ATOM 717 O O . LEU A 1 90 ? 1.835 -8.418 -3.913 1.00 80.75 90 LEU A O 1
ATOM 721 N N . ALA A 1 91 ? 2.993 -6.602 -4.540 1.00 78.94 91 ALA A N 1
ATOM 722 C CA . ALA A 1 91 ? 2.528 -6.618 -5.926 1.00 78.94 91 ALA A CA 1
ATOM 723 C C . ALA A 1 91 ? 2.992 -7.859 -6.715 1.00 78.94 91 ALA A C 1
ATOM 725 O O . ALA A 1 91 ? 2.381 -8.208 -7.720 1.00 78.94 91 ALA A O 1
ATOM 726 N N . GLN A 1 92 ? 4.083 -8.502 -6.287 1.00 78.19 92 GLN A N 1
ATOM 727 C CA . GLN A 1 92 ? 4.587 -9.751 -6.867 1.00 78.19 92 GLN A CA 1
ATOM 728 C C . GLN A 1 92 ? 4.074 -11.007 -6.150 1.00 78.19 92 GLN A C 1
ATOM 730 O O . GLN A 1 92 ? 4.532 -12.098 -6.482 1.00 78.19 92 GLN A O 1
ATOM 735 N N . GLU A 1 93 ? 3.202 -10.859 -5.149 1.00 79.12 93 GLU A N 1
ATOM 736 C CA . GLU A 1 93 ? 2.711 -11.955 -4.300 1.00 79.12 93 GLU A CA 1
ATOM 737 C C . GLU A 1 93 ? 3.842 -12.732 -3.585 1.00 79.12 93 GLU A C 1
ATOM 739 O O . GLU A 1 93 ? 3.694 -13.879 -3.162 1.00 79.12 93 GLU A O 1
ATOM 744 N N . LYS A 1 94 ? 5.004 -12.091 -3.395 1.00 81.25 94 LYS A N 1
ATOM 745 C CA . LYS A 1 94 ? 6.182 -12.664 -2.723 1.00 81.25 94 LYS A CA 1
ATOM 746 C C . LYS A 1 94 ? 6.155 -12.381 -1.226 1.00 81.25 94 LYS A C 1
ATOM 748 O O . LYS A 1 94 ? 7.024 -11.710 -0.673 1.00 81.25 94 LYS A O 1
ATOM 753 N N . TYR A 1 95 ? 5.130 -12.894 -0.556 1.00 86.94 95 TYR A N 1
ATOM 754 C CA . TYR A 1 95 ? 4.879 -12.597 0.857 1.00 86.94 95 TYR A CA 1
ATOM 755 C C . TYR A 1 95 ? 5.956 -13.135 1.810 1.00 86.94 95 TYR A C 1
ATOM 757 O O . TYR A 1 95 ? 6.173 -12.553 2.868 1.00 86.94 95 TYR A O 1
ATOM 765 N N . GLU A 1 96 ? 6.641 -14.223 1.444 1.00 84.50 96 GLU A N 1
ATOM 766 C CA . GLU A 1 96 ? 7.699 -14.835 2.270 1.00 84.50 96 GLU A CA 1
ATOM 767 C C . GLU A 1 96 ? 8.934 -13.935 2.405 1.00 84.50 96 GLU A C 1
ATOM 769 O O . GLU A 1 96 ? 9.657 -14.009 3.398 1.00 84.50 96 GLU A O 1
ATOM 774 N N . ASP A 1 97 ? 9.141 -13.043 1.435 1.00 82.56 97 ASP A N 1
ATOM 775 C CA . ASP A 1 97 ? 10.278 -12.127 1.399 1.00 82.56 97 ASP A CA 1
ATOM 776 C C . ASP A 1 97 ? 10.015 -10.823 2.179 1.00 82.56 97 ASP A C 1
ATOM 778 O O . ASP A 1 97 ? 10.926 -10.005 2.350 1.00 82.56 97 ASP A O 1
ATOM 782 N N . LEU A 1 98 ? 8.789 -10.605 2.680 1.00 86.62 98 LEU A N 1
ATOM 783 C CA . LEU A 1 98 ? 8.434 -9.411 3.451 1.00 86.62 98 LEU A CA 1
ATOM 784 C C . LEU A 1 98 ? 9.106 -9.429 4.828 1.00 86.62 98 LEU A C 1
ATOM 786 O O . LEU A 1 98 ? 8.804 -10.247 5.695 1.00 86.62 98 LEU A O 1
ATOM 790 N N . LYS A 1 99 ? 10.008 -8.470 5.060 1.00 88.81 99 LYS A N 1
ATOM 791 C CA . LYS A 1 99 ? 10.746 -8.334 6.324 1.00 88.81 99 LYS A CA 1
ATOM 792 C C . LYS A 1 99 ? 10.285 -7.128 7.137 1.00 88.81 99 LYS A C 1
ATOM 794 O O . LYS A 1 99 ? 10.219 -6.001 6.649 1.00 88.81 99 LYS A O 1
ATOM 799 N N . GLY A 1 100 ? 10.112 -7.326 8.445 1.00 88.31 100 GLY A N 1
ATOM 800 C CA . GLY A 1 100 ? 9.734 -6.257 9.383 1.00 88.31 100 GLY A CA 1
ATOM 801 C C . GLY A 1 100 ? 8.228 -6.006 9.481 1.00 88.31 100 GLY A C 1
ATOM 802 O O . GLY A 1 100 ? 7.811 -4.962 9.989 1.00 88.31 100 GLY A O 1
ATOM 803 N N . THR A 1 101 ? 7.437 -6.959 9.008 1.00 92.62 101 THR A N 1
ATOM 804 C CA . THR A 1 101 ? 5.989 -7.061 9.170 1.00 92.62 101 THR A CA 1
ATOM 805 C C . THR A 1 101 ? 5.663 -8.115 10.230 1.00 92.62 101 THR A C 1
ATOM 807 O O . THR A 1 101 ? 6.469 -9.005 10.506 1.00 92.62 101 THR A O 1
ATOM 810 N N . LYS A 1 102 ? 4.506 -7.989 10.877 1.00 94.75 102 LYS A N 1
ATOM 811 C CA . LYS A 1 102 ? 3.940 -9.003 11.784 1.00 94.75 102 LYS A CA 1
ATOM 812 C C . LYS A 1 102 ? 2.696 -9.671 11.205 1.00 94.75 102 LYS A C 1
ATOM 814 O O . LYS A 1 102 ? 2.315 -10.735 11.684 1.00 94.75 102 LYS A O 1
ATOM 819 N N . LEU A 1 103 ? 2.052 -9.031 10.231 1.00 93.25 103 LEU A N 1
ATOM 820 C CA . LEU A 1 103 ? 0.835 -9.537 9.606 1.00 93.25 103 LEU A CA 1
ATOM 821 C C . LEU A 1 103 ? 1.142 -10.565 8.515 1.00 93.25 103 LEU A C 1
ATOM 823 O O . LEU A 1 103 ? 2.182 -10.497 7.855 1.00 93.25 103 LEU A O 1
ATOM 827 N N . ASN A 1 104 ? 0.197 -11.483 8.304 1.00 92.56 104 ASN A N 1
ATOM 828 C CA . ASN A 1 104 ? 0.227 -12.425 7.194 1.00 92.56 104 ASN A CA 1
ATOM 829 C C . ASN A 1 104 ? -0.475 -11.826 5.964 1.00 92.56 104 ASN A C 1
ATOM 831 O O . ASN A 1 104 ? -1.692 -11.897 5.834 1.00 92.56 104 ASN A O 1
ATOM 835 N N . TYR A 1 105 ? 0.294 -11.263 5.033 1.00 91.19 105 TYR A N 1
ATOM 836 C CA . TYR A 1 105 ? -0.255 -10.637 3.821 1.00 91.19 105 TYR A CA 1
ATOM 837 C C . TYR A 1 105 ? -0.784 -11.624 2.773 1.00 91.19 105 TYR A C 1
ATOM 839 O O . TYR A 1 105 ? -1.362 -11.194 1.783 1.00 91.19 105 TYR A O 1
ATOM 847 N N . ARG A 1 106 ? -0.652 -12.939 2.996 1.00 89.56 106 ARG A N 1
ATOM 848 C CA . ARG A 1 106 ? -1.387 -13.937 2.199 1.00 89.56 106 ARG A CA 1
ATOM 849 C C . ARG A 1 106 ? -2.891 -13.887 2.455 1.00 89.56 106 ARG A C 1
ATOM 851 O O . ARG A 1 106 ? -3.661 -14.283 1.593 1.00 89.56 106 ARG A O 1
ATOM 858 N N . GLU A 1 107 ? -3.284 -13.435 3.644 1.00 90.38 107 GLU A N 1
ATOM 859 C CA . GLU A 1 107 ? -4.679 -13.363 4.095 1.00 90.38 107 GLU A CA 1
ATOM 860 C C . GLU A 1 107 ? -5.263 -11.950 3.951 1.00 90.38 107 GLU A C 1
ATOM 862 O O . GLU A 1 107 ? -6.454 -11.760 4.156 1.00 90.38 107 GLU A O 1
ATOM 867 N N . ILE A 1 108 ? -4.431 -10.957 3.615 1.00 91.81 108 ILE A N 1
ATOM 868 C CA . ILE A 1 108 ? -4.821 -9.549 3.501 1.00 91.81 108 ILE A CA 1
ATOM 869 C C . ILE A 1 108 ? -4.401 -9.057 2.120 1.00 91.81 108 ILE A C 1
ATOM 871 O O . ILE A 1 108 ? -3.291 -8.558 1.924 1.00 91.81 108 ILE A O 1
ATOM 875 N N . THR A 1 109 ? -5.289 -9.250 1.155 1.00 84.75 109 THR A N 1
ATOM 876 C CA . THR A 1 109 ? -5.017 -9.057 -0.276 1.00 84.75 109 THR A CA 1
ATOM 877 C C . THR A 1 109 ? -5.755 -7.865 -0.865 1.00 84.75 109 THR A C 1
ATOM 879 O O . THR A 1 109 ? -5.305 -7.286 -1.852 1.00 84.75 109 THR A O 1
ATOM 882 N N . ASN A 1 110 ? -6.882 -7.488 -0.266 1.00 87.56 110 ASN A N 1
ATOM 883 C CA . ASN A 1 110 ? -7.783 -6.483 -0.809 1.00 87.56 110 ASN A CA 1
ATOM 884 C C . ASN A 1 110 ? -8.298 -5.522 0.275 1.00 87.56 110 ASN A C 1
ATOM 886 O O . ASN A 1 110 ? -8.038 -5.683 1.468 1.00 87.56 110 ASN A O 1
ATOM 890 N N . GLU A 1 111 ? -9.030 -4.500 -0.164 1.00 91.06 111 GLU A N 1
ATOM 891 C CA . GLU A 1 111 ? -9.604 -3.462 0.695 1.00 91.06 111 GLU A CA 1
ATOM 892 C C . GLU A 1 111 ? -10.518 -4.029 1.794 1.00 91.06 111 GLU A C 1
ATOM 894 O O . GLU A 1 111 ? -10.426 -3.616 2.952 1.00 91.06 111 GLU A O 1
ATOM 899 N N . SER A 1 112 ? -11.364 -5.004 1.449 1.00 91.75 112 SER A N 1
ATOM 900 C CA . SER A 1 112 ? -12.319 -5.618 2.376 1.00 91.75 112 SER A CA 1
ATOM 901 C C . SER A 1 112 ? -11.608 -6.335 3.521 1.00 91.75 112 SER A C 1
ATOM 903 O O . SER A 1 112 ? -12.021 -6.188 4.670 1.00 91.75 112 SER A O 1
ATOM 905 N N . ASP A 1 113 ? -10.514 -7.046 3.232 1.00 93.44 113 ASP A N 1
ATOM 906 C CA . ASP A 1 113 ? -9.716 -7.740 4.251 1.00 93.44 113 ASP A CA 1
ATOM 907 C C . ASP A 1 113 ? -9.141 -6.739 5.271 1.00 93.44 113 ASP A C 1
ATOM 909 O O . ASP A 1 113 ? -9.143 -6.977 6.481 1.00 93.44 113 ASP A O 1
ATOM 913 N N . VAL A 1 114 ? -8.675 -5.576 4.793 1.00 94.94 114 VAL A N 1
ATOM 914 C CA . VAL A 1 114 ? -8.144 -4.508 5.657 1.00 94.94 114 VAL A CA 1
ATOM 915 C C . VAL A 1 114 ? -9.245 -3.904 6.525 1.00 94.94 114 VAL A C 1
ATOM 917 O O . VAL A 1 114 ? -9.029 -3.685 7.720 1.00 94.94 114 VAL A O 1
ATOM 920 N N . ILE A 1 115 ? -10.414 -3.624 5.940 1.00 94.75 115 ILE A N 1
ATOM 921 C CA . ILE A 1 115 ? -11.567 -3.088 6.672 1.00 94.75 115 ILE A CA 1
ATOM 922 C C . ILE A 1 115 ? -11.973 -4.059 7.780 1.00 94.75 115 ILE A C 1
ATOM 924 O O . ILE A 1 115 ? -12.070 -3.650 8.937 1.00 94.75 115 ILE A O 1
ATOM 928 N N . GLN A 1 116 ? -12.123 -5.341 7.444 1.00 94.81 116 GLN A N 1
ATOM 929 C CA . GLN A 1 116 ? -12.495 -6.386 8.391 1.00 94.81 116 GLN A CA 1
ATOM 930 C C . GLN A 1 116 ? -11.501 -6.468 9.557 1.00 94.81 116 GLN A C 1
ATOM 932 O O . GLN A 1 116 ? -11.904 -6.370 10.714 1.00 94.81 116 GLN A O 1
ATOM 937 N N . LEU A 1 117 ? -10.196 -6.534 9.268 1.00 95.31 117 LEU A N 1
ATOM 938 C CA . LEU A 1 117 ? -9.142 -6.575 10.288 1.00 95.31 117 LEU A CA 1
ATOM 939 C C . LEU A 1 117 ? -9.239 -5.402 11.285 1.00 95.31 117 LEU A C 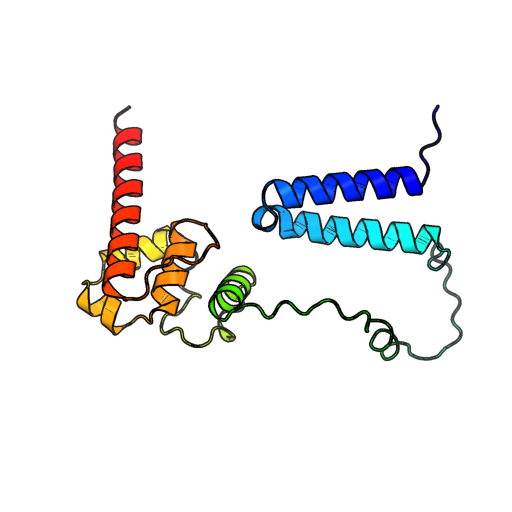1
ATOM 941 O O . LEU A 1 117 ? -9.042 -5.576 12.489 1.00 95.31 117 LEU A O 1
ATOM 945 N N . VAL A 1 118 ? -9.489 -4.188 10.785 1.00 95.06 118 VAL A N 1
ATOM 946 C CA . VAL A 1 118 ? -9.494 -2.958 11.596 1.00 95.06 118 VAL A CA 1
ATOM 947 C C . VAL A 1 118 ? -10.809 -2.761 12.357 1.00 95.06 118 VAL A C 1
ATOM 949 O O . VAL A 1 118 ? -10.806 -2.099 13.399 1.00 95.06 118 VAL A O 1
ATOM 952 N N . GLU A 1 119 ? -11.921 -3.298 11.856 1.00 93.81 119 GLU A N 1
ATOM 953 C CA . GLU A 1 119 ? -13.236 -3.224 12.502 1.00 93.81 119 GLU A CA 1
ATOM 954 C C . GLU A 1 119 ? -13.437 -4.327 13.555 1.00 93.81 119 GLU A C 1
ATOM 956 O O . GLU A 1 119 ? -14.041 -4.063 14.595 1.00 93.81 119 GLU A O 1
ATOM 961 N N . GLU A 1 120 ? -12.893 -5.530 13.341 1.00 94.50 120 GLU A N 1
ATOM 962 C CA . GLU A 1 120 ? -13.007 -6.656 14.283 1.00 94.50 120 GLU A CA 1
ATOM 963 C C . GLU A 1 120 ? -12.110 -6.511 15.521 1.00 94.50 120 GLU A C 1
ATOM 965 O O . GLU A 1 120 ? -12.402 -7.065 16.585 1.00 94.50 120 GLU A O 1
ATOM 970 N N . LEU A 1 121 ? -11.009 -5.767 15.402 1.00 93.88 121 LEU A N 1
ATOM 971 C CA . LEU A 1 121 ? -10.028 -5.599 16.468 1.00 93.88 121 LEU A CA 1
ATOM 972 C C . LEU A 1 121 ? -10.129 -4.224 17.136 1.00 93.88 121 LEU A C 1
ATOM 974 O O . LEU A 1 121 ? -10.338 -3.187 16.509 1.00 93.88 121 LEU A O 1
ATOM 978 N N . THR A 1 122 ? -9.878 -4.193 18.445 1.00 95.75 122 THR A N 1
ATOM 979 C CA . THR A 1 122 ? -9.710 -2.928 19.178 1.00 95.75 122 THR A CA 1
ATOM 980 C C . THR A 1 122 ? -8.413 -2.219 18.777 1.00 95.75 122 THR A C 1
ATOM 982 O O . THR A 1 122 ? -7.432 -2.863 18.393 1.00 95.75 122 THR A O 1
ATOM 985 N N . ASP A 1 123 ? -8.349 -0.892 18.951 1.00 94.75 123 ASP A N 1
ATOM 986 C CA . ASP A 1 123 ? -7.150 -0.096 18.634 1.00 94.75 123 ASP A CA 1
ATOM 987 C C . ASP A 1 123 ? -5.894 -0.669 19.294 1.00 94.75 123 ASP A C 1
ATOM 989 O O . ASP A 1 123 ? -4.860 -0.836 18.651 1.00 94.75 123 ASP A O 1
ATOM 993 N N . SER A 1 124 ? -5.988 -1.044 20.571 1.00 94.94 124 SER A N 1
ATOM 994 C CA . SER A 1 124 ? -4.875 -1.632 21.315 1.00 94.94 124 SER A CA 1
ATOM 995 C C . SER A 1 124 ? -4.417 -2.972 20.736 1.00 94.94 124 SER A C 1
ATOM 997 O O . SER A 1 124 ? -3.215 -3.236 20.706 1.00 94.94 124 SER A O 1
ATOM 999 N N . GLN A 1 125 ? -5.336 -3.812 20.249 1.00 95.62 125 GLN A N 1
ATOM 1000 C CA . GLN A 1 125 ? -4.983 -5.069 19.583 1.00 95.62 125 GLN A CA 1
ATOM 1001 C C . GLN A 1 125 ? -4.278 -4.798 18.253 1.00 95.62 125 GLN A C 1
ATOM 1003 O O . GLN A 1 125 ? -3.178 -5.311 18.040 1.00 95.62 125 GLN A O 1
ATOM 1008 N N . VAL A 1 126 ? -4.833 -3.927 17.405 1.00 95.25 126 VAL A N 1
ATOM 1009 C CA . VAL A 1 126 ? -4.198 -3.554 16.132 1.00 95.25 126 VAL A CA 1
ATOM 1010 C C . VAL A 1 126 ? -2.796 -2.998 16.387 1.00 95.25 126 VAL A C 1
ATOM 1012 O O . VAL A 1 126 ? -1.819 -3.458 15.797 1.00 95.25 126 VAL A O 1
ATOM 1015 N N . LEU A 1 127 ? -2.643 -2.076 17.339 1.00 95.88 127 LEU A N 1
ATOM 1016 C CA . LEU A 1 127 ? -1.351 -1.489 17.697 1.00 95.88 127 LEU A CA 1
ATOM 1017 C C . LEU A 1 127 ? -0.380 -2.495 18.336 1.00 95.88 127 LEU A C 1
ATOM 1019 O O . LEU A 1 127 ? 0.832 -2.333 18.195 1.00 95.88 127 LEU A O 1
ATOM 1023 N N . ARG A 1 128 ? -0.848 -3.557 18.991 1.00 95.75 128 ARG A N 1
ATOM 1024 C CA . ARG A 1 128 ? 0.025 -4.612 19.534 1.00 95.75 128 ARG A CA 1
ATOM 1025 C C . ARG A 1 128 ? 0.541 -5.556 18.443 1.00 95.75 128 ARG A C 1
ATOM 1027 O O . ARG A 1 128 ? 1.718 -5.939 18.459 1.00 95.75 128 ARG A O 1
ATOM 1034 N N . HIS A 1 129 ? -0.325 -5.908 17.496 1.00 94.06 129 HIS A N 1
ATOM 1035 C CA . HIS A 1 129 ? -0.079 -6.965 16.511 1.00 94.06 129 HIS A CA 1
ATOM 1036 C C . HIS A 1 129 ? 0.487 -6.479 15.175 1.00 94.06 129 HIS A C 1
ATOM 1038 O O . HIS A 1 129 ? 0.912 -7.294 14.372 1.00 94.06 129 HIS A O 1
ATOM 1044 N N . THR A 1 130 ? 0.599 -5.170 14.968 1.00 96.19 130 THR A N 1
ATOM 1045 C CA . THR A 1 130 ? 1.198 -4.586 13.755 1.00 96.19 130 THR A CA 1
ATOM 1046 C C . THR A 1 130 ? 2.590 -4.004 14.011 1.00 96.19 130 THR A C 1
ATOM 1048 O O . THR A 1 130 ? 3.006 -3.780 15.155 1.00 96.19 130 THR A O 1
ATOM 1051 N N . THR A 1 131 ? 3.330 -3.703 12.954 1.00 96.25 131 THR A N 1
ATOM 1052 C CA . THR A 1 131 ? 4.457 -2.762 12.945 1.00 96.25 131 THR A CA 1
ATOM 1053 C C . THR A 1 131 ? 4.047 -1.439 12.291 1.00 96.25 131 THR A C 1
ATOM 1055 O O . THR A 1 131 ? 2.941 -1.297 11.775 1.00 96.25 131 THR A O 1
ATOM 1058 N N . THR A 1 132 ? 4.918 -0.429 12.326 1.00 96.19 132 THR A N 1
ATOM 1059 C CA . THR A 1 132 ? 4.703 0.809 11.554 1.00 96.19 132 THR A CA 1
ATOM 1060 C C . THR A 1 132 ? 4.668 0.521 10.055 1.00 96.19 132 THR A C 1
ATOM 1062 O O . THR A 1 132 ? 3.863 1.115 9.347 1.00 96.19 132 THR A O 1
ATOM 1065 N N . LEU A 1 133 ? 5.517 -0.400 9.581 1.00 95.44 133 LEU A N 1
ATOM 1066 C CA . LEU A 1 133 ? 5.499 -0.844 8.190 1.00 95.44 133 LEU A CA 1
ATOM 1067 C C . LEU A 1 133 ? 4.162 -1.513 7.869 1.00 95.44 133 LEU A C 1
ATOM 1069 O O . LEU A 1 133 ? 3.572 -1.173 6.853 1.00 95.44 133 LEU A O 1
ATOM 1073 N N . ASP A 1 134 ? 3.641 -2.361 8.764 1.00 96.31 134 ASP A N 1
ATOM 1074 C CA . ASP A 1 134 ? 2.353 -3.013 8.525 1.00 96.31 134 ASP A CA 1
ATOM 1075 C C . ASP A 1 134 ? 1.226 -2.013 8.300 1.00 96.31 134 ASP A C 1
ATOM 1077 O O . ASP A 1 134 ? 0.507 -2.094 7.315 1.00 96.31 134 ASP A O 1
ATOM 1081 N N . LEU A 1 135 ? 1.101 -1.020 9.181 1.00 97.44 135 LEU A N 1
ATOM 1082 C CA . LEU A 1 135 ? 0.050 -0.012 9.047 1.00 97.44 135 LEU A CA 1
ATOM 1083 C C . LEU A 1 135 ? 0.192 0.795 7.747 1.00 97.44 135 LEU A C 1
ATOM 1085 O O . LEU A 1 135 ? -0.805 1.158 7.134 1.00 97.44 135 LEU A O 1
ATOM 1089 N N . LYS A 1 136 ? 1.420 1.046 7.285 1.00 96.19 136 LYS A N 1
ATOM 1090 C CA . LYS A 1 136 ? 1.648 1.711 5.996 1.00 96.19 136 LYS A CA 1
ATOM 1091 C C . LYS A 1 136 ? 1.234 0.833 4.815 1.00 96.19 136 LYS A C 1
ATOM 1093 O O . LYS A 1 136 ? 0.614 1.339 3.889 1.00 96.19 136 LYS A O 1
ATOM 1098 N N . LEU A 1 137 ? 1.530 -0.464 4.860 1.00 95.00 137 LEU A N 1
ATOM 1099 C CA . LEU A 1 137 ? 1.136 -1.411 3.814 1.00 95.00 137 LEU A CA 1
ATOM 1100 C C . LEU A 1 137 ? -0.381 -1.634 3.786 1.00 95.00 137 LEU A C 1
ATOM 1102 O O . LEU A 1 137 ? -0.973 -1.604 2.713 1.00 95.00 137 LEU A O 1
ATOM 1106 N N . LEU A 1 138 ? -1.024 -1.768 4.950 1.00 96.38 138 LEU A N 1
ATOM 1107 C CA . LEU A 1 138 ? -2.486 -1.829 5.057 1.00 96.38 138 LEU A CA 1
ATOM 1108 C C . LEU A 1 138 ? -3.145 -0.590 4.453 1.00 96.38 138 LEU A C 1
ATOM 1110 O O . LEU A 1 138 ? -4.135 -0.704 3.739 1.00 96.38 138 LEU A O 1
ATOM 1114 N N . TYR A 1 139 ? -2.582 0.593 4.709 1.00 95.81 139 TYR A N 1
ATOM 1115 C CA . TYR A 1 139 ? -3.062 1.831 4.107 1.00 95.81 139 TYR A CA 1
ATOM 1116 C C . TYR A 1 139 ? -2.952 1.813 2.574 1.00 95.81 139 TYR A C 1
ATOM 1118 O O . TYR A 1 139 ? -3.885 2.237 1.894 1.00 95.81 139 TYR A O 1
ATOM 1126 N N . CYS A 1 140 ? -1.851 1.294 2.023 1.00 92.25 140 CYS A N 1
ATOM 1127 C CA . CYS A 1 140 ? -1.695 1.127 0.575 1.00 92.25 140 CYS A CA 1
ATOM 1128 C C . CYS A 1 140 ? -2.705 0.156 -0.030 1.00 92.25 140 CYS A C 1
ATOM 1130 O O . CYS A 1 140 ? -3.234 0.432 -1.099 1.00 92.25 140 CYS A O 1
ATOM 1132 N N . ILE A 1 141 ? -2.995 -0.957 0.646 1.00 91.19 141 ILE A N 1
ATOM 1133 C CA . ILE A 1 141 ? -4.017 -1.910 0.194 1.00 91.19 141 ILE A CA 1
ATOM 1134 C C . ILE A 1 141 ? -5.405 -1.251 0.226 1.00 91.19 141 ILE A C 1
ATOM 1136 O O . ILE A 1 141 ? -6.134 -1.327 -0.758 1.00 91.19 141 ILE A O 1
ATOM 1140 N N . LEU A 1 142 ? -5.736 -0.546 1.315 1.00 93.44 142 LEU A N 1
ATOM 1141 C CA . LEU A 1 142 ? -7.015 0.152 1.496 1.00 93.44 142 LEU A CA 1
ATOM 1142 C C . LEU A 1 142 ? -7.255 1.237 0.439 1.00 93.44 142 LEU A C 1
ATOM 1144 O O . LEU A 1 142 ? -8.366 1.398 -0.043 1.00 93.44 142 LEU A O 1
ATOM 1148 N N . THR A 1 143 ? -6.227 2.018 0.109 1.00 89.44 143 THR A N 1
ATOM 1149 C CA . THR A 1 143 ? -6.362 3.175 -0.797 1.00 89.44 143 THR A CA 1
ATOM 1150 C C . THR A 1 143 ? -5.993 2.872 -2.242 1.00 89.44 143 THR A C 1
ATOM 1152 O O . THR A 1 143 ? -6.183 3.722 -3.109 1.00 89.44 143 THR A O 1
ATOM 1155 N N . GLN A 1 144 ? -5.419 1.694 -2.496 1.00 82.06 144 GLN A N 1
ATOM 1156 C CA . GLN A 1 144 ? -4.762 1.318 -3.750 1.00 82.06 144 GLN A CA 1
ATOM 1157 C C . GLN A 1 144 ? -3.640 2.283 -4.193 1.00 82.06 144 GLN A C 1
ATOM 1159 O O . GLN A 1 144 ? -3.137 2.180 -5.313 1.00 82.06 144 GLN A O 1
ATOM 1164 N N . ASP A 1 145 ? -3.198 3.194 -3.316 1.00 82.88 145 ASP A N 1
ATOM 1165 C CA . ASP A 1 145 ? -2.083 4.103 -3.566 1.00 82.88 145 ASP A CA 1
ATOM 1166 C C . ASP A 1 145 ? -0.780 3.486 -3.040 1.00 82.88 145 ASP A C 1
ATOM 1168 O O . ASP A 1 145 ? -0.654 3.128 -1.869 1.00 82.88 145 ASP A O 1
ATOM 1172 N N . LYS A 1 146 ? 0.224 3.387 -3.913 1.00 81.56 146 LYS A N 1
ATOM 1173 C CA . LYS A 1 146 ? 1.554 2.843 -3.594 1.00 81.56 146 LYS A CA 1
ATOM 1174 C C . LYS A 1 146 ? 2.447 3.851 -2.862 1.00 81.56 146 LYS A C 1
ATOM 1176 O O . LYS A 1 146 ? 3.580 3.521 -2.513 1.00 81.56 146 LYS A O 1
ATOM 1181 N N . LYS A 1 147 ? 1.980 5.083 -2.644 1.00 83.31 147 LYS A N 1
ATOM 1182 C CA . LYS A 1 147 ? 2.728 6.121 -1.930 1.00 83.31 147 LYS A CA 1
ATOM 1183 C C . LYS A 1 147 ? 2.738 5.880 -0.428 1.00 83.31 147 LYS A C 1
ATOM 1185 O O . LYS A 1 147 ? 1.723 5.593 0.201 1.00 83.31 147 LYS A O 1
ATOM 1190 N N . GLU A 1 148 ? 3.904 6.099 0.169 1.00 88.88 148 GLU A N 1
ATOM 1191 C CA . GLU A 1 148 ? 4.065 5.991 1.612 1.00 88.88 148 GLU A CA 1
ATOM 1192 C C . GLU A 1 148 ? 3.337 7.128 2.339 1.00 88.88 148 GLU A C 1
ATOM 1194 O O . GLU A 1 148 ? 3.614 8.316 2.138 1.00 88.88 148 GLU A O 1
ATOM 1199 N N . ILE A 1 149 ? 2.448 6.769 3.263 1.00 91.81 149 ILE A N 1
ATOM 1200 C CA . ILE A 1 149 ? 1.875 7.731 4.200 1.00 91.81 149 ILE A CA 1
ATOM 1201 C C . ILE A 1 149 ? 2.967 8.271 5.145 1.00 91.81 149 ILE A C 1
ATOM 1203 O O . ILE A 1 149 ? 3.719 7.530 5.783 1.00 91.81 149 ILE A O 1
ATOM 1207 N N . LYS A 1 150 ? 3.048 9.603 5.263 1.00 89.31 150 LYS A N 1
ATOM 1208 C CA . LYS A 1 150 ? 4.135 10.305 5.976 1.00 89.31 150 LYS A CA 1
ATOM 1209 C C . LYS A 1 150 ? 4.103 10.167 7.505 1.00 89.31 150 LYS A C 1
ATOM 1211 O O . LYS A 1 150 ? 5.067 10.556 8.168 1.00 89.31 150 LYS A O 1
ATOM 1216 N N . ALA A 1 151 ? 3.018 9.648 8.080 1.00 90.62 151 ALA A N 1
ATOM 1217 C CA . ALA A 1 151 ? 2.885 9.500 9.525 1.00 90.62 151 ALA A CA 1
ATOM 1218 C C . ALA A 1 151 ? 3.938 8.527 10.093 1.00 90.62 151 ALA A C 1
ATOM 1220 O O . ALA A 1 151 ? 4.247 7.483 9.513 1.00 90.62 151 ALA A O 1
ATOM 1221 N N . LYS A 1 152 ? 4.524 8.905 11.237 1.00 91.81 152 LYS A N 1
ATOM 1222 C CA . LYS A 1 152 ? 5.618 8.156 11.884 1.00 91.81 152 LYS A CA 1
ATOM 1223 C C . LYS A 1 152 ? 5.143 7.300 13.055 1.00 91.81 152 LYS A C 1
ATOM 1225 O O . LYS A 1 152 ? 5.721 6.242 13.300 1.00 91.81 152 LYS A O 1
ATOM 1230 N N . LYS A 1 153 ? 4.130 7.767 13.788 1.00 95.62 153 LYS A N 1
ATOM 1231 C CA . LYS A 1 153 ? 3.568 7.063 14.943 1.00 95.62 153 LYS A CA 1
ATOM 1232 C C . LYS A 1 153 ? 2.474 6.107 14.497 1.00 95.62 153 LYS A C 1
ATOM 1234 O O . LYS A 1 153 ? 1.758 6.371 13.532 1.00 95.62 153 LYS A O 1
ATOM 1239 N N . LYS A 1 154 ? 2.352 4.992 15.207 1.00 96.81 154 LYS A N 1
ATOM 1240 C CA . LYS A 1 154 ? 1.390 3.945 14.866 1.00 96.81 154 LYS A CA 1
ATOM 1241 C C . LYS A 1 154 ? -0.050 4.387 15.106 1.00 96.81 154 LYS A C 1
ATOM 1243 O O . LYS A 1 154 ? -0.926 4.042 14.326 1.00 96.81 154 LYS A O 1
ATOM 1248 N N . GLU A 1 155 ? -0.271 5.172 16.150 1.00 96.62 155 GLU A N 1
ATOM 1249 C CA . GLU A 1 155 ? -1.569 5.734 16.512 1.00 96.62 155 GLU A CA 1
ATOM 1250 C C . GLU A 1 155 ? -2.096 6.632 15.386 1.00 96.62 155 GLU A C 1
ATOM 1252 O O . GLU A 1 155 ? -3.227 6.462 14.939 1.00 96.62 155 GLU A O 1
ATOM 1257 N N . ASP A 1 156 ? -1.240 7.512 14.859 1.00 96.75 156 ASP A N 1
ATOM 1258 C CA . ASP A 1 156 ? -1.578 8.419 13.755 1.00 96.75 156 ASP A CA 1
ATOM 1259 C C . ASP A 1 156 ? -1.897 7.643 12.463 1.00 96.75 156 ASP A C 1
ATOM 1261 O O . ASP A 1 156 ? -2.850 7.963 11.747 1.00 96.75 156 ASP A O 1
ATOM 1265 N N . LEU A 1 157 ? -1.124 6.589 12.176 1.00 97.19 157 LEU A N 1
ATOM 1266 C CA . LEU A 1 157 ? -1.358 5.705 11.029 1.00 97.19 157 LEU A CA 1
ATOM 1267 C C . LEU A 1 157 ? -2.705 4.986 11.143 1.00 97.19 157 LEU A C 1
ATOM 1269 O O . LEU A 1 157 ? -3.491 5.004 10.198 1.00 97.19 157 LEU A O 1
ATOM 1273 N N . LEU A 1 158 ? -2.998 4.404 12.310 1.00 97.50 158 LEU A N 1
ATOM 1274 C CA . LEU A 1 158 ? -4.261 3.713 12.560 1.00 97.50 158 LEU A CA 1
ATOM 1275 C C . LEU A 1 158 ? -5.457 4.664 12.458 1.00 97.50 158 LEU A C 1
ATOM 1277 O O . LEU A 1 158 ? -6.461 4.323 11.835 1.00 97.50 158 LEU A O 1
ATOM 1281 N N . GLN A 1 159 ? -5.351 5.871 13.018 1.00 97.00 159 GLN A N 1
ATOM 1282 C CA . GLN A 1 159 ? -6.402 6.879 12.884 1.00 97.00 159 GLN A CA 1
ATOM 1283 C C . GLN A 1 159 ? -6.631 7.264 11.421 1.00 97.00 159 GLN A C 1
ATOM 1285 O O . GLN A 1 159 ? -7.779 7.376 10.996 1.00 97.00 159 GLN A O 1
ATOM 1290 N N . THR A 1 160 ? -5.566 7.393 10.627 1.00 96.69 160 THR A N 1
ATOM 1291 C CA . THR A 1 160 ? -5.691 7.713 9.197 1.00 96.69 160 THR A CA 1
ATOM 1292 C C . THR A 1 160 ? -6.371 6.589 8.411 1.00 96.69 160 THR A C 1
ATOM 1294 O O . THR A 1 160 ? -7.243 6.858 7.581 1.00 96.69 160 THR A O 1
ATOM 1297 N N . ILE A 1 161 ? -6.035 5.328 8.707 1.00 96.38 161 ILE A N 1
ATOM 1298 C CA . ILE A 1 161 ? -6.720 4.153 8.149 1.00 96.38 161 ILE A CA 1
ATOM 1299 C C . ILE A 1 161 ? -8.211 4.207 8.498 1.00 96.38 161 ILE A C 1
ATOM 1301 O O . ILE A 1 161 ? -9.056 4.191 7.608 1.00 96.38 161 ILE A O 1
ATOM 1305 N N . LYS A 1 162 ? -8.553 4.376 9.782 1.00 96.62 162 LYS A N 1
ATOM 1306 C CA . LYS A 1 162 ? -9.951 4.447 10.235 1.00 96.62 162 LYS A CA 1
ATOM 1307 C C . LYS A 1 162 ? -10.731 5.594 9.596 1.00 96.62 162 LYS A C 1
ATOM 1309 O O . LYS A 1 162 ? -11.911 5.438 9.289 1.00 96.62 162 LYS A O 1
ATOM 1314 N N . GLN A 1 163 ? -10.101 6.747 9.391 1.00 95.62 163 GLN A N 1
ATOM 1315 C CA . GLN A 1 163 ? -10.726 7.876 8.703 1.00 95.62 163 GLN A CA 1
ATOM 1316 C C . GLN A 1 163 ? -11.056 7.551 7.242 1.00 95.62 163 GLN A C 1
ATOM 1318 O O . GLN A 1 163 ? -12.145 7.911 6.793 1.00 95.62 163 GLN A O 1
ATOM 1323 N N . ASN A 1 164 ? -10.169 6.840 6.538 1.00 94.56 164 ASN A N 1
ATOM 1324 C CA . ASN A 1 164 ? -10.419 6.386 5.168 1.00 94.56 164 ASN A CA 1
ATOM 1325 C C . ASN A 1 164 ? -11.546 5.354 5.115 1.00 94.56 164 ASN A C 1
ATOM 1327 O O . ASN A 1 164 ? -12.486 5.551 4.354 1.00 94.56 164 ASN A O 1
ATOM 1331 N N . ILE A 1 165 ? -11.546 4.355 6.005 1.00 94.19 165 ILE A N 1
ATOM 1332 C CA . ILE A 1 165 ? -12.647 3.378 6.112 1.00 94.19 165 ILE A CA 1
ATOM 1333 C C . ILE A 1 165 ? -13.991 4.100 6.302 1.00 94.19 165 ILE A C 1
ATOM 1335 O O . ILE A 1 165 ? -14.956 3.860 5.580 1.00 94.19 165 ILE A O 1
ATOM 1339 N N . ARG A 1 166 ? -14.059 5.078 7.216 1.00 93.44 166 ARG A N 1
ATOM 1340 C CA . ARG A 1 166 ? -15.275 5.887 7.423 1.00 93.44 166 ARG A CA 1
ATOM 1341 C C . ARG A 1 166 ? -15.662 6.725 6.205 1.00 93.44 166 ARG A C 1
ATOM 1343 O O . ARG A 1 166 ? -16.830 7.079 6.072 1.00 93.44 166 ARG A O 1
ATOM 1350 N N . ALA A 1 167 ? -14.706 7.161 5.390 1.00 90.50 167 ALA A N 1
ATOM 1351 C CA . ALA A 1 167 ? -14.993 7.903 4.166 1.00 90.50 167 ALA A CA 1
ATOM 1352 C C . ALA A 1 167 ? -15.600 6.979 3.100 1.00 90.50 167 ALA A C 1
ATOM 1354 O O . ALA A 1 167 ? -16.635 7.332 2.539 1.00 90.50 167 ALA A O 1
ATOM 1355 N N . VAL A 1 168 ? -15.032 5.781 2.922 1.00 86.44 168 VAL A N 1
ATOM 1356 C CA . VAL A 1 168 ? -15.551 4.733 2.027 1.00 86.44 168 VAL A CA 1
ATOM 1357 C C . VAL A 1 168 ? -16.989 4.370 2.401 1.00 86.44 168 VAL A C 1
ATOM 1359 O O . VAL A 1 168 ? -17.896 4.558 1.594 1.00 86.44 168 VAL A O 1
ATOM 1362 N N . ARG A 1 169 ? -17.240 4.001 3.667 1.00 86.62 169 ARG A N 1
ATOM 1363 C CA . ARG A 1 169 ? -18.588 3.658 4.167 1.00 86.62 169 ARG A CA 1
ATOM 1364 C C . ARG A 1 169 ? -19.615 4.767 3.962 1.00 86.62 169 ARG A C 1
ATOM 1366 O O . ARG A 1 169 ? -20.775 4.504 3.659 1.00 86.62 169 ARG A O 1
ATOM 1373 N N . ARG A 1 170 ? -19.205 6.028 4.140 1.00 85.19 170 ARG A N 1
ATOM 1374 C CA . ARG A 1 170 ? -20.092 7.171 3.886 1.00 85.19 170 ARG A CA 1
ATOM 1375 C C . ARG A 1 170 ? -20.450 7.266 2.405 1.00 85.19 170 ARG A C 1
ATOM 1377 O O . ARG A 1 170 ? -21.621 7.462 2.104 1.00 85.19 170 ARG A O 1
ATOM 1384 N N . GLY A 1 171 ? -19.486 7.092 1.500 1.00 80.94 171 GLY A N 1
ATOM 1385 C CA . GLY A 1 171 ? -19.741 7.052 0.056 1.00 80.94 171 GLY A CA 1
ATOM 1386 C C . GLY A 1 171 ? -20.711 5.936 -0.354 1.00 80.94 171 GLY A C 1
ATOM 1387 O O . GLY A 1 171 ? -21.634 6.184 -1.132 1.00 80.94 171 GLY A O 1
ATOM 1388 N N . GLU A 1 172 ? -20.559 4.742 0.226 1.00 81.25 172 GLU A N 1
ATOM 1389 C CA . GLU A 1 172 ? -21.474 3.605 0.023 1.00 81.25 172 GLU A CA 1
ATOM 1390 C C . GLU A 1 172 ? -22.904 3.924 0.496 1.00 81.25 172 GLU A C 1
ATOM 1392 O O . GLU A 1 172 ? -23.873 3.695 -0.224 1.00 81.25 172 GLU A O 1
ATOM 1397 N N . ALA A 1 173 ? -23.056 4.523 1.682 1.00 77.12 173 ALA A N 1
ATOM 1398 C CA . ALA A 1 173 ? -24.370 4.895 2.211 1.00 77.12 173 ALA A CA 1
ATOM 1399 C C . ALA A 1 173 ? -25.087 5.937 1.330 1.00 77.12 173 ALA A C 1
ATOM 1401 O O . ALA A 1 173 ? -26.293 5.840 1.104 1.00 77.12 173 ALA A O 1
ATOM 1402 N N . PHE A 1 174 ? -24.352 6.914 0.786 1.00 73.88 174 PHE A N 1
ATOM 1403 C CA . PHE A 1 174 ? -24.922 7.900 -0.138 1.00 73.88 174 PHE A CA 1
ATOM 1404 C C . PHE A 1 174 ? -25.380 7.282 -1.463 1.00 73.88 174 PHE A C 1
ATOM 1406 O O . PHE A 1 174 ? -26.396 7.706 -2.005 1.00 73.88 174 PHE A O 1
ATOM 1413 N N . THR A 1 175 ? -24.667 6.278 -1.975 1.00 70.75 175 THR A N 1
ATOM 1414 C CA . THR A 1 175 ? -25.020 5.612 -3.241 1.00 70.75 175 THR A CA 1
ATOM 1415 C C . THR A 1 175 ? -26.200 4.651 -3.107 1.00 70.75 175 THR A C 1
ATOM 1417 O O . THR A 1 175 ? -26.920 4.469 -4.078 1.00 70.75 175 THR A O 1
ATOM 1420 N N . GLN A 1 176 ? -26.450 4.088 -1.922 1.00 65.31 176 GLN A N 1
ATOM 1421 C CA . GLN A 1 176 ? -27.608 3.215 -1.664 1.00 65.31 176 GLN A CA 1
ATOM 1422 C C . GLN A 1 176 ? -28.920 3.970 -1.380 1.00 65.31 176 GLN A C 1
ATOM 1424 O O . GLN A 1 176 ? -29.975 3.347 -1.293 1.00 65.31 176 GLN A O 1
ATOM 1429 N N . THR A 1 177 ? -28.867 5.293 -1.201 1.00 55.31 177 THR A N 1
ATOM 1430 C CA . THR A 1 177 ? -30.044 6.119 -0.863 1.00 55.31 177 THR A CA 1
ATOM 1431 C C . THR A 1 177 ? -30.705 6.755 -2.104 1.00 55.31 177 THR A C 1
ATOM 1433 O O . THR A 1 177 ? -31.697 7.470 -1.968 1.00 55.31 177 THR A O 1
ATOM 1436 N N . ILE A 1 178 ? -30.173 6.507 -3.308 1.00 47.50 178 ILE A N 1
ATOM 1437 C CA . ILE A 1 178 ? -30.706 6.963 -4.608 1.00 47.50 178 ILE A CA 1
ATOM 1438 C C . ILE A 1 178 ? -31.267 5.756 -5.357 1.00 47.50 178 ILE A C 1
ATOM 1440 O O . ILE A 1 178 ? -32.374 5.890 -5.923 1.00 47.50 178 ILE A O 1
#